Protein AF-A0AAD7WCD2-F1 (afdb_monomer)

Sequence (66 aa):
MRQEDPDTVEWESEASSPAGGNMQLLETDYSRTLRELVELHLFHQNSIPAFLSSVTLDLFSRQTVA

Solvent-accessible surface area (backbone atoms only — not comparable to full-atom values): 4368 Å² total; per-residue (Å²): 141,81,82,80,81,90,76,86,77,88,85,73,92,63,35,71,44,100,74,88,50,82,70,77,88,75,90,44,83,67,56,68,76,40,50,71,52,45,47,49,20,49,68,74,61,35,27,66,70,57,33,57,50,52,53,50,51,54,52,48,52,67,73,66,66,126

pLDDT: mean 79.98, std 20.05, range [44.22, 98.38]

Structure (mmCIF, N/CA/C/O backbone):
data_AF-A0AAD7WCD2-F1
#
_entry.id   AF-A0AAD7WCD2-F1
#
loop_
_atom_site.group_PDB
_atom_site.id
_atom_site.type_symbol
_atom_site.label_atom_id
_atom_site.label_alt_id
_atom_site.label_comp_id
_atom_site.label_asym_id
_atom_site.label_entity_id
_atom_site.label_seq_id
_atom_site.pdbx_PDB_ins_code
_atom_site.Cartn_x
_atom_site.Cartn_y
_atom_site.Cartn_z
_atom_site.occupancy
_atom_site.B_iso_or_equiv
_atom_site.auth_seq_id
_atom_site.auth_comp_id
_atom_site.auth_asym_id
_atom_site.auth_atom_id
_atom_site.pdbx_PDB_model_num
ATOM 1 N N . MET A 1 1 ? 32.443 -13.693 -38.396 1.00 45.34 1 MET A N 1
ATOM 2 C CA . MET A 1 1 ? 31.085 -14.029 -37.920 1.00 45.34 1 MET A CA 1
ATOM 3 C C . MET A 1 1 ? 31.218 -14.877 -36.664 1.00 45.34 1 MET A C 1
ATOM 5 O O . MET A 1 1 ? 31.387 -16.084 -36.751 1.00 45.34 1 MET A O 1
ATOM 9 N N . ARG A 1 2 ? 31.259 -14.225 -35.503 1.00 46.72 2 ARG A N 1
ATOM 10 C CA . ARG A 1 2 ? 30.944 -14.828 -34.205 1.00 46.72 2 ARG A CA 1
ATOM 11 C C . ARG A 1 2 ? 29.655 -14.124 -33.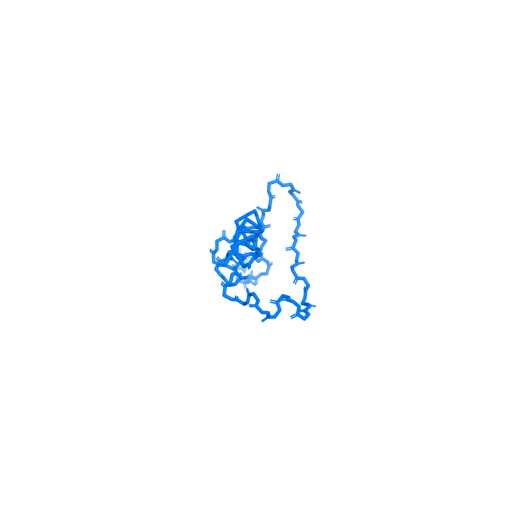808 1.00 46.72 2 ARG A C 1
ATOM 13 O O . ARG A 1 2 ? 29.640 -12.902 -33.740 1.00 46.72 2 ARG A O 1
ATOM 20 N N . GLN A 1 3 ? 28.585 -14.895 -33.793 1.00 44.22 3 GLN A N 1
ATOM 21 C CA . GLN A 1 3 ? 27.219 -14.450 -33.577 1.00 44.22 3 GLN A CA 1
ATOM 22 C C . GLN A 1 3 ? 27.103 -14.060 -32.101 1.00 44.22 3 GLN A C 1
ATOM 24 O O . GLN A 1 3 ? 27.449 -14.867 -31.241 1.00 44.22 3 GLN A O 1
ATOM 29 N N . GLU A 1 4 ? 26.746 -12.809 -31.823 1.00 54.59 4 GLU A N 1
ATOM 30 C CA . GLU A 1 4 ? 26.370 -12.384 -30.476 1.00 54.59 4 GLU A CA 1
ATOM 31 C C . GLU A 1 4 ? 24.972 -12.947 -30.213 1.00 54.59 4 GLU A C 1
ATOM 33 O O . GLU A 1 4 ? 24.078 -12.727 -31.029 1.00 54.59 4 GLU A O 1
ATOM 38 N N . ASP A 1 5 ? 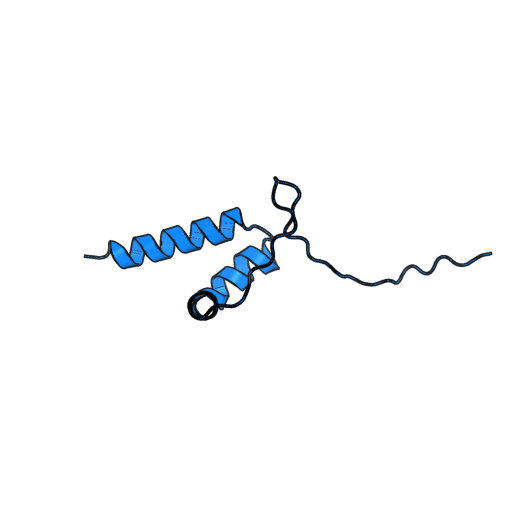24.816 -13.737 -29.149 1.00 55.94 5 ASP A N 1
ATOM 39 C CA . ASP A 1 5 ? 23.520 -14.234 -28.673 1.00 55.94 5 ASP A CA 1
ATOM 40 C C . ASP A 1 5 ? 22.788 -13.076 -27.970 1.00 55.94 5 ASP A C 1
ATOM 42 O O . ASP A 1 5 ? 23.277 -12.611 -26.936 1.00 55.94 5 ASP A O 1
ATOM 46 N N . PRO A 1 6 ? 21.650 -12.577 -28.488 1.00 60.97 6 PRO A N 1
ATOM 47 C CA . PRO A 1 6 ? 20.948 -11.445 -27.889 1.00 60.97 6 PRO A CA 1
ATOM 48 C C . PRO A 1 6 ? 19.916 -11.836 -26.811 1.00 60.97 6 PRO A C 1
ATOM 50 O O . PRO A 1 6 ? 19.230 -10.953 -26.312 1.00 60.97 6 PRO A O 1
ATOM 53 N N . ASP A 1 7 ? 19.824 -13.108 -26.401 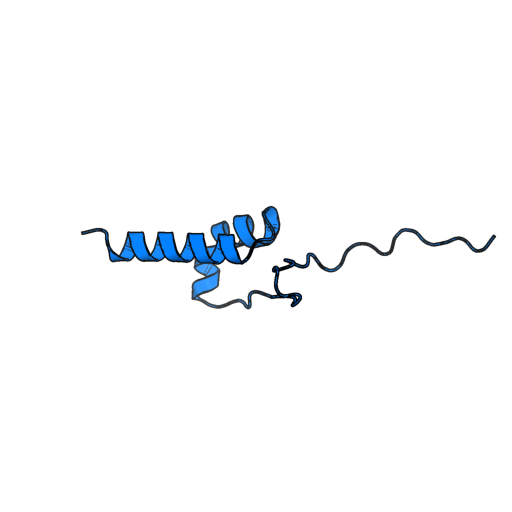1.00 55.25 7 ASP A N 1
ATOM 54 C CA . ASP A 1 7 ? 18.694 -13.612 -25.597 1.00 55.25 7 ASP A CA 1
ATOM 55 C C . ASP A 1 7 ? 19.076 -14.228 -24.234 1.00 55.25 7 ASP A C 1
ATOM 57 O O . ASP A 1 7 ? 18.538 -15.260 -23.830 1.00 55.25 7 ASP A O 1
ATOM 61 N N . THR A 1 8 ? 19.958 -13.593 -23.451 1.00 58.81 8 THR A N 1
ATOM 62 C CA . THR A 1 8 ? 19.969 -13.876 -21.997 1.00 58.81 8 THR A CA 1
ATOM 63 C C . THR A 1 8 ? 18.947 -12.977 -21.302 1.00 58.81 8 THR A C 1
ATOM 65 O O . THR A 1 8 ? 19.240 -11.860 -20.889 1.00 58.81 8 THR A O 1
ATOM 68 N N . VAL A 1 9 ? 17.719 -13.487 -21.256 1.00 57.53 9 VAL A N 1
ATOM 69 C CA . VAL A 1 9 ? 16.513 -12.887 -20.675 1.00 57.53 9 VAL A CA 1
ATOM 70 C C . VAL A 1 9 ? 16.635 -12.691 -19.152 1.00 57.53 9 VAL A C 1
ATOM 72 O O . VAL A 1 9 ? 16.906 -13.636 -18.415 1.00 57.53 9 VAL A O 1
ATOM 75 N N . GLU A 1 10 ? 16.395 -11.442 -18.741 1.00 58.31 10 GLU A N 1
ATOM 76 C CA . GLU A 1 10 ? 15.718 -10.951 -17.526 1.00 58.31 1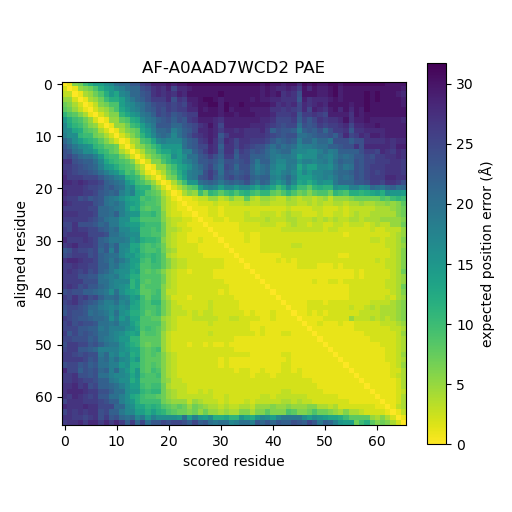0 GLU A CA 1
ATOM 77 C C . GLU A 1 10 ? 15.899 -11.669 -16.185 1.00 58.31 10 GLU A C 1
ATOM 79 O O . GLU A 1 10 ? 15.036 -12.438 -15.791 1.00 58.31 10 GLU A O 1
ATOM 84 N N . TRP A 1 11 ? 16.901 -11.271 -15.398 1.00 55.97 11 TRP A N 1
ATOM 85 C CA . TRP A 1 11 ? 16.849 -11.275 -13.925 1.00 55.97 11 TRP A CA 1
ATOM 86 C C . TRP A 1 11 ? 17.794 -10.134 -13.517 1.00 55.97 11 TRP A C 1
ATOM 88 O O . TRP A 1 11 ? 18.970 -10.195 -13.837 1.00 55.97 11 TRP A O 1
ATOM 98 N N . GLU A 1 12 ? 17.388 -8.988 -12.990 1.00 47.47 12 GLU A N 1
ATOM 99 C CA . GLU A 1 12 ? 16.562 -8.753 -11.819 1.00 47.47 12 GLU A CA 1
ATOM 100 C C . GLU A 1 12 ? 15.816 -7.428 -12.028 1.00 47.47 12 GLU A C 1
ATOM 102 O O . GLU A 1 12 ? 16.401 -6.419 -12.425 1.00 47.47 12 GLU A O 1
ATOM 107 N N . SER A 1 13 ? 14.520 -7.398 -11.737 1.00 51.88 13 SER A N 1
ATOM 108 C CA . SER A 1 13 ? 13.813 -6.145 -11.486 1.00 51.88 13 SER A CA 1
ATOM 109 C C . SER A 1 13 ? 14.384 -5.522 -10.207 1.00 51.88 13 SER A C 1
ATOM 111 O O . SER A 1 13 ? 13.855 -5.713 -9.112 1.00 51.88 13 SER A O 1
ATOM 113 N N . GLU A 1 14 ? 15.516 -4.827 -10.339 1.00 49.41 14 GLU A N 1
ATOM 114 C CA . GLU A 1 14 ? 16.050 -3.952 -9.307 1.00 49.41 14 GLU A CA 1
ATOM 115 C C . GLU A 1 14 ? 15.064 -2.808 -9.124 1.00 49.41 14 GLU A C 1
ATOM 117 O O . GLU A 1 14 ? 14.985 -1.884 -9.941 1.00 49.41 14 GLU A O 1
ATOM 122 N N . ALA A 1 15 ? 14.340 -2.836 -8.011 1.00 54.06 15 ALA A N 1
ATOM 123 C CA . ALA A 1 15 ? 13.830 -1.626 -7.388 1.00 54.06 15 ALA A CA 1
ATOM 124 C C . ALA A 1 15 ? 15.014 -0.752 -6.987 1.00 54.06 15 ALA A C 1
ATOM 126 O O . ALA A 1 15 ? 15.432 -0.732 -5.829 1.00 54.06 15 ALA A O 1
ATOM 127 N N . SER A 1 16 ? 15.572 -0.065 -7.989 1.00 45.94 16 SER A N 1
ATOM 128 C CA . SER A 1 16 ? 16.686 0.861 -7.880 1.00 45.94 16 SER A CA 1
ATOM 129 C C . SER A 1 16 ? 16.247 2.000 -6.976 1.00 45.94 16 SER A C 1
ATOM 131 O O . SER A 1 16 ? 15.609 2.974 -7.375 1.00 45.94 16 SER A O 1
ATOM 133 N N . SER A 1 17 ? 16.528 1.827 -5.692 1.00 53.25 17 SER A N 1
ATOM 134 C CA . SER A 1 17 ? 16.386 2.895 -4.727 1.00 53.25 17 SER A CA 1
ATOM 135 C C . SER A 1 17 ? 17.514 3.896 -4.961 1.00 53.25 17 SER A C 1
ATOM 137 O O . SER A 1 17 ? 18.622 3.491 -5.315 1.00 53.25 17 SER A O 1
ATOM 139 N N . PRO A 1 18 ? 17.298 5.198 -4.709 1.00 52.69 18 PRO A N 1
ATOM 140 C CA . PRO A 1 18 ? 18.298 6.245 -4.951 1.00 52.69 18 PRO A CA 1
ATOM 141 C C . PRO A 1 18 ? 19.604 6.083 -4.141 1.00 52.69 18 PRO A C 1
ATOM 143 O O . PRO A 1 18 ? 20.517 6.891 -4.278 1.00 52.69 18 PRO A O 1
ATOM 146 N N . ALA A 1 19 ? 19.707 5.036 -3.316 1.00 49.22 19 ALA A N 1
ATOM 147 C CA . ALA A 1 19 ? 20.879 4.630 -2.557 1.00 49.22 19 ALA A CA 1
ATOM 148 C C . ALA A 1 19 ? 21.439 3.259 -3.007 1.00 49.22 19 ALA A C 1
ATOM 150 O O . ALA A 1 19 ? 21.791 2.453 -2.159 1.00 49.22 19 ALA A O 1
ATOM 151 N N . GLY A 1 20 ? 21.487 2.967 -4.314 1.00 45.94 20 GLY A N 1
ATOM 152 C CA . GLY A 1 20 ? 22.420 2.005 -4.940 1.00 45.94 20 GLY A CA 1
ATOM 153 C C . GLY A 1 20 ? 22.487 0.570 -4.391 1.00 45.94 20 GLY A C 1
ATOM 154 O O . GLY A 1 20 ? 23.478 -0.114 -4.631 1.00 45.94 20 GLY A O 1
ATOM 155 N N . GLY A 1 21 ? 21.487 0.124 -3.634 1.00 60.28 21 GLY A N 1
ATOM 156 C CA . GLY A 1 21 ? 21.429 -1.200 -3.031 1.00 60.28 21 GLY A CA 1
ATOM 157 C C . GLY A 1 21 ? 20.118 -1.880 -3.384 1.00 60.28 21 GLY A C 1
ATOM 158 O O . GLY A 1 21 ? 19.044 -1.310 -3.175 1.00 60.28 21 GLY A O 1
ATOM 159 N N . ASN A 1 22 ? 20.221 -3.103 -3.893 1.00 69.25 22 ASN A N 1
ATOM 160 C CA . ASN A 1 22 ? 19.074 -3.951 -4.185 1.00 69.25 22 ASN A CA 1
ATOM 161 C C . ASN A 1 22 ? 18.383 -4.297 -2.875 1.00 69.25 22 ASN A C 1
ATOM 163 O O . ASN A 1 22 ? 18.998 -4.819 -1.946 1.00 69.25 22 ASN A O 1
ATOM 167 N N . MET A 1 23 ? 17.101 -3.962 -2.784 1.00 79.12 23 MET A N 1
ATOM 168 C CA . MET A 1 23 ? 16.288 -4.246 -1.613 1.00 79.12 23 MET A CA 1
ATOM 169 C C . MET A 1 23 ? 15.240 -5.288 -1.975 1.00 79.12 23 MET A C 1
ATOM 171 O O . MET A 1 23 ? 14.421 -5.083 -2.867 1.00 79.12 23 MET A O 1
ATOM 175 N N . GLN A 1 24 ? 15.264 -6.399 -1.244 1.00 85.75 24 GLN A N 1
ATOM 176 C CA . GLN A 1 24 ? 14.308 -7.488 -1.375 1.00 85.75 24 GLN A CA 1
ATOM 177 C C . GLN A 1 24 ? 13.378 -7.495 -0.162 1.00 85.75 24 GLN A C 1
ATOM 179 O O . GLN A 1 24 ? 13.833 -7.574 0.982 1.00 85.75 24 GLN A O 1
ATOM 184 N N . LEU A 1 25 ? 12.067 -7.440 -0.403 1.00 90.44 25 LEU A N 1
ATOM 185 C CA . LEU A 1 25 ? 11.083 -7.641 0.656 1.00 90.44 25 LEU A CA 1
ATOM 186 C C . LEU A 1 25 ? 11.037 -9.131 1.023 1.00 90.44 25 LEU A C 1
ATOM 188 O O . LEU A 1 25 ? 10.649 -9.963 0.206 1.00 90.44 25 LEU A O 1
ATOM 192 N N . LEU A 1 26 ? 11.424 -9.465 2.253 1.00 94.06 26 LEU A N 1
ATOM 193 C CA . LEU A 1 26 ? 11.265 -10.815 2.793 1.00 94.06 26 LEU A CA 1
ATOM 194 C C . LEU A 1 26 ? 9.836 -11.024 3.293 1.00 94.06 26 LEU A C 1
ATOM 196 O O . LEU A 1 26 ? 9.259 -10.152 3.949 1.00 94.06 26 LEU A O 1
ATOM 200 N N . GLU A 1 27 ? 9.279 -12.199 3.011 1.00 92.38 27 GLU A N 1
ATOM 201 C CA . GLU A 1 27 ? 7.927 -12.523 3.444 1.00 92.38 27 GLU A CA 1
ATOM 202 C C . GLU A 1 27 ? 7.857 -12.711 4.968 1.00 92.38 27 GLU A C 1
ATOM 204 O O . GLU A 1 27 ? 8.609 -13.465 5.583 1.00 92.38 27 GLU A O 1
ATOM 209 N N . THR A 1 28 ? 6.897 -12.024 5.568 1.00 96.06 28 THR A N 1
ATOM 210 C CA . THR A 1 28 ? 6.468 -12.109 6.964 1.00 96.06 28 THR A CA 1
ATOM 211 C C . THR A 1 28 ? 4.946 -12.218 7.033 1.00 96.06 28 THR A C 1
ATOM 213 O O . THR A 1 28 ? 4.239 -11.864 6.083 1.00 96.06 28 THR A O 1
ATOM 216 N N . ASP A 1 29 ? 4.422 -12.621 8.187 1.00 97.38 29 ASP A N 1
ATOM 217 C CA . ASP A 1 29 ? 2.980 -12.686 8.449 1.00 97.38 29 ASP A CA 1
ATOM 218 C C . ASP A 1 29 ? 2.270 -11.364 8.148 1.00 97.38 29 ASP A C 1
ATOM 220 O O . ASP A 1 29 ? 1.201 -11.360 7.539 1.00 97.38 29 ASP A O 1
ATOM 224 N N . TYR A 1 30 ? 2.896 -10.241 8.508 1.00 96.06 30 TYR A N 1
ATOM 225 C CA . TYR A 1 30 ? 2.353 -8.923 8.216 1.00 96.06 30 TYR A CA 1
ATOM 226 C C . TYR A 1 30 ? 2.434 -8.590 6.724 1.00 96.06 30 TYR A C 1
ATOM 228 O O . TYR A 1 30 ? 1.443 -8.164 6.146 1.00 96.06 30 TYR A O 1
ATOM 236 N N . SER A 1 31 ? 3.560 -8.856 6.055 1.00 94.88 31 SER A N 1
ATOM 237 C CA . SER A 1 31 ? 3.681 -8.572 4.615 1.00 94.88 31 SER A CA 1
ATOM 238 C C . SER A 1 31 ? 2.650 -9.322 3.758 1.00 94.88 31 SER A C 1
ATOM 240 O O . SER A 1 31 ? 2.220 -8.806 2.728 1.00 94.88 31 SER A O 1
ATOM 242 N N . ARG A 1 32 ? 2.176 -10.496 4.208 1.00 96.19 32 ARG A N 1
ATOM 243 C CA . ARG A 1 32 ? 1.111 -11.247 3.527 1.00 96.19 32 ARG A CA 1
ATOM 244 C C . ARG A 1 32 ? -0.235 -10.522 3.510 1.00 96.19 32 ARG A C 1
ATOM 246 O O . ARG A 1 32 ? -1.063 -10.845 2.663 1.00 96.19 32 ARG A O 1
ATOM 253 N N . THR A 1 33 ? -0.465 -9.560 4.404 1.00 96.81 33 THR A N 1
ATOM 254 C CA . THR A 1 33 ? -1.688 -8.738 4.412 1.00 96.81 33 THR A CA 1
ATOM 255 C C . THR A 1 33 ? -1.593 -7.538 3.466 1.00 96.81 33 THR A C 1
ATOM 257 O O . THR A 1 33 ? -2.612 -6.939 3.144 1.00 96.81 33 THR A O 1
ATOM 260 N N . LEU A 1 34 ? -0.390 -7.217 2.976 1.00 97.00 34 LEU A N 1
ATOM 261 C CA . LEU A 1 34 ? -0.093 -6.033 2.165 1.00 97.00 34 LEU A CA 1
ATOM 262 C C . LEU A 1 34 ? 0.059 -6.345 0.669 1.00 97.00 34 LEU A C 1
ATOM 264 O O . LEU A 1 34 ? 0.681 -5.569 -0.053 1.00 97.00 34 LEU A O 1
ATOM 268 N N . ARG A 1 35 ? -0.472 -7.480 0.193 1.00 95.81 35 ARG A N 1
ATOM 269 C CA . ARG A 1 35 ? -0.247 -7.986 -1.177 1.00 95.81 35 ARG A CA 1
ATOM 270 C C . ARG A 1 35 ? -0.528 -6.949 -2.262 1.00 95.81 35 ARG A C 1
ATOM 272 O O . ARG A 1 35 ? 0.307 -6.770 -3.137 1.00 95.81 35 ARG A O 1
ATOM 279 N N . GLU A 1 36 ? -1.641 -6.231 -2.158 1.00 96.94 36 GLU A N 1
ATOM 280 C CA . GLU A 1 36 ? -2.029 -5.208 -3.139 1.00 96.94 36 GLU A CA 1
ATOM 281 C C . GLU A 1 36 ? -1.047 -4.026 -3.165 1.00 96.94 36 GLU A C 1
ATOM 283 O O . GLU A 1 36 ? -0.661 -3.552 -4.232 1.00 96.94 36 GLU A O 1
ATOM 288 N N . LEU A 1 37 ? -0.582 -3.577 -1.993 1.00 96.62 37 LEU A N 1
ATOM 289 C CA . LEU A 1 37 ? 0.400 -2.494 -1.892 1.00 96.62 37 LEU A CA 1
ATOM 290 C C . LEU A 1 37 ? 1.778 -2.929 -2.393 1.00 96.62 37 LEU A C 1
ATOM 292 O O . LEU A 1 37 ? 2.474 -2.140 -3.029 1.00 96.62 37 LEU A O 1
ATOM 296 N N . VAL A 1 38 ? 2.171 -4.173 -2.115 1.00 95.38 38 VAL A N 1
ATOM 297 C CA . VAL A 1 38 ? 3.412 -4.771 -2.620 1.00 95.38 38 VAL A CA 1
ATOM 298 C C . VAL A 1 38 ? 3.367 -4.866 -4.145 1.00 95.38 38 VAL A C 1
ATOM 300 O O . VAL A 1 38 ? 4.280 -4.386 -4.812 1.00 95.38 38 VAL A O 1
ATOM 303 N N . GLU A 1 39 ? 2.292 -5.423 -4.701 1.00 95.12 39 GLU A N 1
ATOM 304 C CA . GLU A 1 39 ? 2.083 -5.538 -6.144 1.00 95.12 39 GLU A CA 1
ATOM 305 C C . GLU A 1 39 ? 2.135 -4.171 -6.828 1.00 95.12 39 GLU A C 1
ATOM 307 O O . GLU A 1 39 ? 2.887 -3.975 -7.784 1.00 95.12 39 GLU A O 1
ATOM 312 N N . LEU A 1 40 ? 1.401 -3.186 -6.317 1.00 96.75 40 LEU A N 1
ATOM 313 C CA . LEU A 1 40 ? 1.369 -1.862 -6.922 1.00 96.75 40 LEU A CA 1
ATOM 314 C C . LEU A 1 40 ? 2.711 -1.128 -6.800 1.00 96.75 40 LEU A C 1
ATOM 316 O O . LEU A 1 40 ? 3.237 -0.622 -7.789 1.00 96.75 40 LEU A O 1
ATOM 320 N N . HIS A 1 41 ? 3.268 -1.030 -5.595 1.00 95.31 41 HIS A N 1
ATOM 321 C CA . HIS A 1 41 ? 4.385 -0.121 -5.352 1.00 95.31 41 HIS A CA 1
ATOM 322 C C . HIS A 1 41 ? 5.754 -0.752 -5.597 1.00 95.31 41 HIS A C 1
ATOM 324 O O . HIS A 1 41 ? 6.654 -0.053 -6.057 1.00 95.31 41 HIS A O 1
ATOM 330 N N . LEU A 1 42 ? 5.927 -2.048 -5.320 1.00 92.62 42 LEU A N 1
ATOM 331 C CA . LEU A 1 42 ? 7.214 -2.722 -5.506 1.00 92.62 42 LEU A CA 1
ATOM 332 C C . LEU A 1 42 ? 7.340 -3.355 -6.892 1.00 92.62 42 LEU A C 1
ATOM 334 O O . LEU A 1 42 ? 8.401 -3.230 -7.488 1.00 92.62 42 LEU A O 1
ATOM 338 N N . PHE A 1 43 ? 6.280 -3.966 -7.432 1.00 90.19 43 PHE A N 1
ATOM 339 C CA . PHE A 1 43 ? 6.355 -4.622 -8.744 1.00 90.19 43 PHE A CA 1
ATOM 340 C C . PHE A 1 43 ? 6.009 -3.688 -9.909 1.00 90.19 43 PHE A C 1
ATOM 342 O O . PHE A 1 43 ? 6.771 -3.613 -10.868 1.00 90.19 43 PHE A O 1
ATOM 349 N N . HIS A 1 44 ? 4.902 -2.939 -9.840 1.00 92.00 44 HIS A N 1
ATOM 350 C CA . HIS A 1 44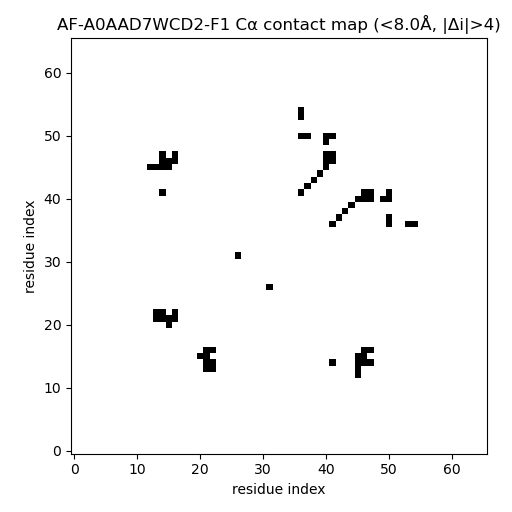 ? 4.504 -2.068 -10.956 1.00 92.00 44 HIS A CA 1
ATOM 351 C C . HIS A 1 44 ? 5.245 -0.726 -10.969 1.00 92.00 44 HIS A C 1
ATOM 353 O O . HIS A 1 44 ? 5.641 -0.243 -12.026 1.00 92.00 44 HIS A O 1
ATOM 359 N N . GLN A 1 45 ? 5.408 -0.094 -9.804 1.00 94.12 45 GLN A N 1
ATOM 360 C CA . GLN A 1 45 ? 6.031 1.233 -9.698 1.00 94.12 45 GLN A CA 1
ATOM 361 C C . GLN A 1 45 ? 7.514 1.191 -9.333 1.00 94.12 45 GLN A C 1
ATOM 363 O O . GLN A 1 45 ? 8.178 2.224 -9.416 1.00 94.12 45 GLN A O 1
ATOM 368 N N . ASN A 1 46 ? 8.023 0.029 -8.917 1.00 91.12 46 ASN A N 1
ATOM 369 C CA . ASN A 1 46 ? 9.429 -0.168 -8.581 1.00 91.12 46 ASN A CA 1
ATOM 370 C C . ASN A 1 46 ? 9.966 0.834 -7.532 1.00 91.12 46 ASN A C 1
ATOM 372 O O . ASN A 1 46 ? 11.103 1.297 -7.610 1.00 91.12 46 ASN A O 1
ATOM 376 N N . SER A 1 47 ? 9.128 1.227 -6.564 1.00 92.06 47 SER A N 1
ATOM 377 C CA . SER A 1 47 ? 9.390 2.330 -5.634 1.00 92.06 47 SER A CA 1
ATOM 378 C C . SER A 1 47 ? 9.136 1.933 -4.183 1.00 92.06 47 SER A C 1
ATOM 380 O O . SER A 1 47 ? 8.017 1.981 -3.662 1.00 92.06 47 SER A O 1
ATOM 382 N N . ILE A 1 48 ? 10.224 1.614 -3.486 1.00 92.44 48 ILE A N 1
ATOM 383 C CA . ILE A 1 48 ? 10.214 1.369 -2.039 1.00 92.44 48 ILE A CA 1
ATOM 384 C C . ILE A 1 48 ? 9.728 2.594 -1.246 1.00 92.44 48 ILE A C 1
ATOM 386 O O . ILE A 1 48 ? 8.907 2.410 -0.344 1.00 92.44 48 ILE A O 1
ATOM 390 N N . PRO A 1 49 ? 10.128 3.842 -1.572 1.00 94.94 49 PRO A N 1
ATO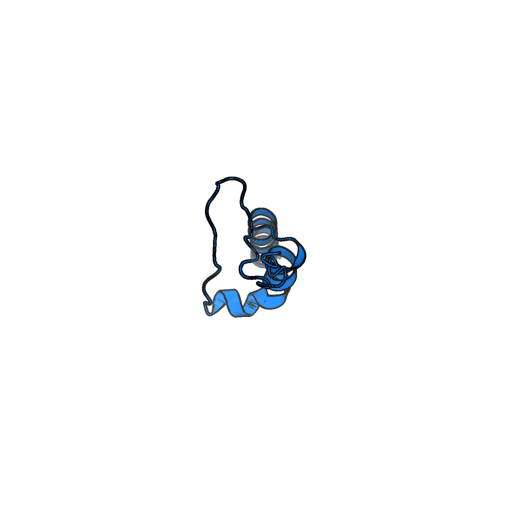M 391 C CA . PRO A 1 49 ? 9.582 5.018 -0.898 1.00 94.94 49 PRO A CA 1
ATOM 392 C C . PRO A 1 49 ? 8.059 5.136 -1.027 1.00 94.94 49 PRO A C 1
ATOM 394 O O . PRO A 1 49 ? 7.395 5.480 -0.048 1.00 94.94 49 PRO A O 1
ATOM 397 N N . ALA A 1 50 ? 7.490 4.818 -2.197 1.00 95.88 50 ALA A N 1
ATOM 398 C CA . ALA A 1 50 ? 6.041 4.831 -2.389 1.00 95.88 50 ALA A CA 1
ATOM 399 C C . ALA A 1 50 ? 5.358 3.743 -1.550 1.00 95.88 50 ALA A C 1
ATOM 401 O O . ALA A 1 50 ? 4.406 4.039 -0.832 1.00 95.88 50 ALA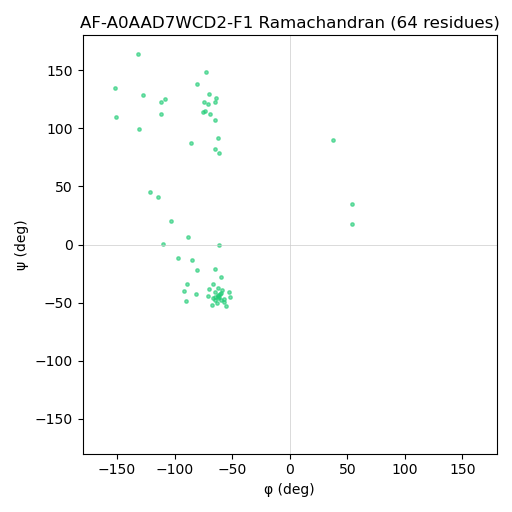 A O 1
ATOM 402 N N . PHE A 1 51 ? 5.897 2.519 -1.560 1.00 96.31 51 PHE A N 1
ATOM 403 C CA . PHE A 1 51 ? 5.386 1.410 -0.752 1.00 96.31 51 PHE A CA 1
ATOM 404 C C . PHE A 1 51 ? 5.328 1.764 0.739 1.00 96.31 51 PHE A C 1
ATOM 406 O O . PHE A 1 51 ? 4.272 1.670 1.364 1.00 96.31 51 PHE A O 1
ATOM 413 N N . LEU A 1 52 ? 6.448 2.224 1.304 1.00 97.12 52 LEU A N 1
ATOM 414 C CA . LEU A 1 52 ? 6.536 2.549 2.728 1.00 97.12 52 LEU A CA 1
ATOM 415 C C . LEU A 1 52 ? 5.656 3.749 3.106 1.00 97.12 52 LEU A C 1
ATOM 417 O O . LEU A 1 52 ? 5.080 3.761 4.195 1.00 97.12 52 LEU A O 1
ATOM 421 N N . SER A 1 53 ? 5.501 4.725 2.206 1.00 98.38 53 SER A N 1
ATOM 422 C CA . SER A 1 53 ? 4.590 5.857 2.415 1.00 98.38 53 SER A CA 1
ATOM 423 C C . SER A 1 53 ? 3.133 5.395 2.475 1.00 98.38 53 SER A C 1
ATOM 425 O O . SER A 1 53 ? 2.424 5.743 3.418 1.00 98.38 53 SER A O 1
ATOM 427 N N . SER A 1 54 ? 2.698 4.560 1.527 1.00 97.69 54 SER A N 1
ATOM 428 C CA . SER A 1 54 ? 1.332 4.022 1.493 1.00 97.69 54 SER A CA 1
ATOM 429 C C . SER A 1 54 ? 1.012 3.165 2.717 1.00 97.69 54 SER A C 1
ATOM 431 O O . SER A 1 54 ? -0.040 3.346 3.324 1.00 97.69 54 SER A O 1
ATOM 433 N N . VAL A 1 55 ? 1.932 2.287 3.135 1.00 97.38 55 VAL A N 1
ATOM 434 C CA . VAL A 1 55 ? 1.772 1.479 4.360 1.00 97.38 55 VAL A CA 1
ATOM 435 C C . VAL A 1 55 ? 1.645 2.372 5.594 1.00 97.38 55 VAL A C 1
ATOM 437 O O . VAL A 1 55 ? 0.800 2.125 6.451 1.00 97.38 55 VAL A O 1
ATOM 440 N N . THR A 1 56 ? 2.458 3.427 5.683 1.00 97.25 56 THR A N 1
ATOM 441 C CA . THR A 1 56 ? 2.405 4.373 6.806 1.00 97.25 56 THR A CA 1
ATOM 442 C C . THR A 1 56 ? 1.055 5.084 6.874 1.00 97.25 56 THR A C 1
ATOM 444 O O . THR A 1 56 ? 0.475 5.186 7.953 1.00 97.25 56 THR A O 1
ATOM 447 N N . LEU A 1 57 ? 0.536 5.547 5.733 1.00 97.38 57 LEU A N 1
ATOM 448 C CA . LEU A 1 57 ? -0.766 6.210 5.662 1.00 97.38 57 LEU A CA 1
ATOM 4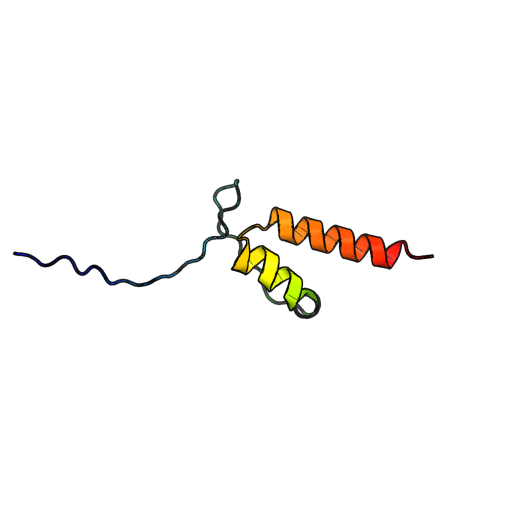49 C C . LEU A 1 57 ? -1.913 5.260 6.034 1.00 97.38 57 LEU A C 1
ATOM 451 O O . LEU A 1 57 ? -2.753 5.637 6.845 1.00 97.38 57 LEU A O 1
ATOM 455 N N . ASP A 1 58 ? -1.920 4.028 5.514 1.00 95.88 58 ASP A N 1
ATOM 456 C CA . ASP A 1 58 ? -2.936 3.017 5.848 1.00 95.88 58 ASP A CA 1
ATOM 457 C C . ASP A 1 58 ? -2.944 2.689 7.351 1.00 95.88 58 ASP A C 1
ATOM 459 O O . ASP A 1 58 ? -3.994 2.725 7.999 1.00 95.88 58 ASP A O 1
ATOM 463 N N . LEU A 1 59 ? -1.769 2.448 7.940 1.00 96.31 59 LEU A N 1
ATOM 464 C CA . LEU A 1 59 ? -1.635 2.199 9.377 1.00 96.31 59 LEU A CA 1
ATOM 465 C C . LEU A 1 59 ? -2.105 3.388 10.216 1.00 96.31 59 LEU A C 1
ATOM 467 O O . LEU A 1 59 ? -2.842 3.206 11.188 1.00 96.31 59 LEU A O 1
ATOM 471 N N . PHE A 1 60 ? -1.708 4.602 9.832 1.00 97.31 60 PHE A N 1
ATOM 472 C CA . PHE A 1 60 ? -2.118 5.813 10.529 1.00 97.31 60 PHE A CA 1
ATOM 473 C C . PHE A 1 60 ? -3.634 6.001 10.475 1.00 97.31 60 PHE A C 1
ATOM 475 O O . PHE A 1 60 ? -4.250 6.247 11.511 1.00 97.31 60 PHE A O 1
ATOM 482 N N . SER A 1 61 ? -4.257 5.826 9.305 1.00 95.56 61 SER A N 1
ATOM 483 C CA . SER A 1 61 ? -5.712 5.890 9.161 1.00 95.56 61 SER A CA 1
ATOM 484 C C . SER A 1 61 ? -6.405 4.882 10.075 1.00 95.56 61 SER A C 1
ATOM 486 O O . SER A 1 61 ? -7.300 5.262 10.818 1.00 95.56 61 SER A O 1
ATOM 488 N N . ARG A 1 62 ? -5.954 3.625 10.123 1.00 94.12 62 ARG A N 1
ATOM 489 C CA . ARG A 1 62 ? -6.547 2.606 11.011 1.00 94.12 62 ARG A CA 1
ATOM 490 C C . ARG A 1 62 ? -6.424 2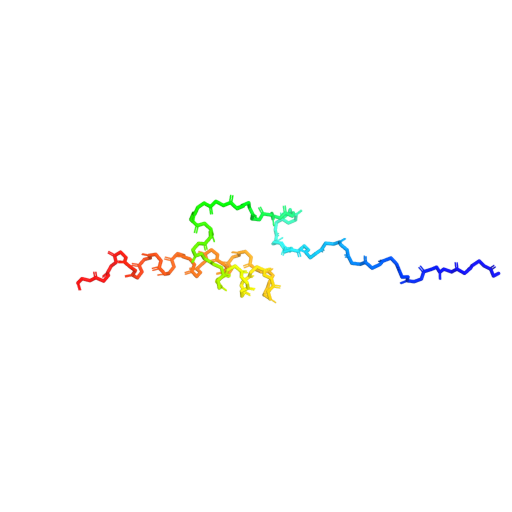.952 12.491 1.00 94.12 62 ARG A C 1
ATOM 492 O O . ARG A 1 62 ? -7.331 2.652 13.257 1.00 94.12 62 ARG A O 1
ATOM 499 N N . GLN A 1 63 ? -5.306 3.551 12.896 1.00 95.94 63 GLN A N 1
ATOM 500 C CA . GLN A 1 63 ? -5.049 3.878 14.297 1.00 95.94 63 GLN A CA 1
ATOM 501 C C . GLN A 1 63 ? -5.747 5.167 14.757 1.00 95.94 63 GLN A C 1
ATOM 503 O O . GLN A 1 63 ? -5.943 5.357 15.955 1.00 95.94 63 GLN A O 1
ATOM 508 N N . THR A 1 64 ? -6.102 6.054 13.825 1.00 94.44 64 THR A N 1
ATOM 509 C CA . THR A 1 64 ? -6.671 7.378 14.129 1.00 94.44 64 THR A CA 1
ATOM 510 C C . THR A 1 64 ? -8.146 7.532 13.767 1.00 94.44 64 THR A C 1
ATOM 512 O O . THR A 1 64 ? -8.718 8.593 14.017 1.00 94.44 64 THR A O 1
ATOM 515 N N . VAL A 1 65 ? -8.791 6.489 13.236 1.00 74.50 65 VAL A N 1
ATOM 516 C CA . VAL A 1 65 ? -10.256 6.433 13.138 1.00 74.50 65 VAL A CA 1
ATOM 517 C C . VAL A 1 65 ? -10.825 6.299 14.555 1.00 74.50 65 VAL A C 1
ATOM 519 O O . VAL A 1 65 ? -10.600 5.290 15.223 1.00 74.50 65 VAL A O 1
ATOM 522 N N . ALA A 1 66 ? -11.506 7.355 15.006 1.00 56.94 66 ALA A N 1
ATOM 523 C CA . ALA A 1 66 ? -12.219 7.433 16.282 1.00 56.94 66 ALA A CA 1
ATOM 524 C C . ALA A 1 66 ? -13.617 6.807 16.201 1.00 56.94 66 ALA A C 1
ATOM 526 O O . ALA A 1 66 ? -14.266 6.955 15.139 1.00 56.94 66 ALA A O 1
#

InterPro domains:
  IPR008672 Spindle assembly checkpoint component Mad1 [PF05557] (15-64)
  IPR008672 Spindle assembly checkpoint component Mad1 [PTHR23168] (19-65)

Mean predicted aligned error: 11.83 Å

Nearest PDB structures (foldseek):
  7b1h-assembly2_E  TM=8.689E-01  e=2.923E-03  Homo sapiens
  7b1f-assembly1_B  TM=9.787E-01  e=9.527E-03  Homo sapiens
  7b1j-assembly1_A  TM=8.422E-01  e=4.334E-03  Homo sapiens

Foldseek 3Di:
DPDDDPDPDDPDLALDDVPRDRDDDDDDPVVVVCVVLCCVCCPVVSHPPSSVVVVVVVVCCVVPDD

Secondary structure (DSSP, 8-state):
-----------------TTS--------TTGGG-HHHHIIIIIIS--HHHHHHHHHHHHHHHHH--

Radius of gyration: 17.29 Å; Cα contacts (8 Å, |Δi|>4): 35; chains: 1; bounding box: 43×22×54 Å

Organism: NCBI:txid143900